Protein AF-A0A966LLR9-F1 (afdb_monomer_lite)

Radius of gyration: 30.82 Å; chains: 1; bounding box: 53×45×74 Å

Sequence (129 aa):
MKRLIVMNWKSHAEKPIEVYSNLKILCESHTGFNYNTLNNYLSKSTIPFENDVVRIERKVVHTEPVKKRQIVLVGKKVKAHGHDEEKQNKDFWLSRPPAERLDAVNRLRAQVVKNERMDKNFGLKRRLR

pLDDT: mean 77.21, std 12.95, range [42.22, 92.94]

Structure (mmCIF, N/CA/C/O backbone):
data_AF-A0A966LLR9-F1
#
_entry.id   AF-A0A966LLR9-F1
#
loop_
_atom_site.group_PDB
_atom_site.id
_atom_site.type_symbol
_atom_site.label_atom_id
_atom_site.label_alt_id
_atom_site.label_comp_id
_atom_site.label_asym_id
_atom_site.label_entity_id
_atom_site.label_seq_id
_atom_site.pdbx_PDB_ins_code
_atom_site.Cartn_x
_atom_site.Cartn_y
_atom_site.Cartn_z
_atom_site.occupancy
_atom_site.B_iso_or_equiv
_atom_site.auth_seq_id
_atom_site.auth_comp_id
_atom_site.auth_asym_id
_atom_site.auth_atom_id
_atom_site.pdbx_PDB_model_num
ATOM 1 N N . MET A 1 1 ? 4.485 10.214 14.759 1.00 66.44 1 MET A N 1
ATOM 2 C CA . MET A 1 1 ? 3.739 9.684 13.594 1.00 66.44 1 MET A CA 1
ATOM 3 C C . MET A 1 1 ? 2.285 9.475 14.007 1.00 66.44 1 MET A C 1
ATOM 5 O O . MET A 1 1 ? 2.041 8.641 14.873 1.00 66.44 1 MET A O 1
ATOM 9 N N . LYS A 1 2 ? 1.336 10.271 13.493 1.00 78.94 2 LYS A N 1
ATOM 10 C CA . LYS A 1 2 ? -0.088 10.121 13.848 1.00 78.94 2 LYS A CA 1
ATOM 11 C C . LYS A 1 2 ? -0.643 8.854 13.188 1.00 78.94 2 LYS A C 1
ATOM 13 O O . LYS A 1 2 ? -0.372 8.602 12.015 1.00 78.94 2 LYS A O 1
ATOM 18 N N . ARG A 1 3 ? -1.378 8.046 13.950 1.00 83.50 3 ARG A N 1
ATOM 19 C CA . ARG A 1 3 ? -2.020 6.811 13.482 1.00 83.50 3 ARG A CA 1
ATOM 20 C C . ARG A 1 3 ? -3.516 6.917 13.736 1.00 83.50 3 ARG A C 1
ATOM 22 O O . ARG A 1 3 ? -3.906 7.387 14.798 1.00 83.50 3 ARG A O 1
ATOM 29 N N . LEU A 1 4 ? -4.309 6.486 12.768 1.00 89.31 4 LEU A N 1
ATOM 30 C CA . LEU A 1 4 ? -5.753 6.334 12.878 1.00 89.31 4 LEU A CA 1
ATOM 31 C C . LEU A 1 4 ? -6.095 4.854 12.939 1.00 89.31 4 LEU A C 1
ATOM 33 O O . LEU A 1 4 ? -5.305 3.993 12.535 1.00 89.31 4 LEU A O 1
ATOM 37 N N . ILE A 1 5 ? -7.284 4.575 13.444 1.00 90.94 5 ILE A N 1
ATOM 38 C CA . ILE A 1 5 ? -7.841 3.233 13.479 1.00 90.94 5 ILE A CA 1
ATOM 39 C C . ILE A 1 5 ? -8.951 3.176 12.454 1.00 90.94 5 ILE A C 1
ATOM 41 O O . ILE A 1 5 ? -9.853 4.007 12.468 1.00 90.94 5 ILE A O 1
ATOM 45 N N . VAL A 1 6 ? -8.844 2.213 11.552 1.00 91.50 6 VAL A N 1
ATOM 46 C CA . VAL A 1 6 ? -9.834 1.970 10.511 1.00 91.50 6 VAL A CA 1
ATOM 47 C C . VAL A 1 6 ? -10.505 0.652 10.840 1.00 91.50 6 VAL A C 1
ATOM 49 O O . VAL A 1 6 ? -9.826 -0.364 11.001 1.00 91.50 6 VAL A O 1
ATOM 52 N N . MET A 1 7 ? -11.823 0.686 10.975 1.00 91.44 7 MET A N 1
ATOM 53 C CA . MET A 1 7 ? -12.655 -0.488 11.156 1.00 91.44 7 MET A CA 1
ATOM 54 C C . MET A 1 7 ? -13.487 -0.695 9.899 1.00 91.44 7 MET A C 1
ATOM 56 O O . MET A 1 7 ? -14.231 0.193 9.493 1.00 91.44 7 MET A O 1
ATOM 60 N N . ASN A 1 8 ? -13.358 -1.875 9.303 1.00 90.69 8 ASN A N 1
ATOM 61 C CA . ASN A 1 8 ? -14.139 -2.290 8.153 1.00 90.69 8 ASN A CA 1
ATOM 62 C C . ASN A 1 8 ? -15.167 -3.342 8.569 1.00 90.69 8 ASN A C 1
ATOM 64 O O . ASN A 1 8 ? -14.788 -4.418 9.034 1.00 90.69 8 ASN A O 1
ATOM 68 N N . TRP A 1 9 ? -16.444 -3.058 8.350 1.00 89.88 9 TRP A N 1
ATOM 69 C CA . TRP A 1 9 ? -17.540 -4.011 8.458 1.00 89.88 9 TRP A CA 1
ATOM 70 C C . TRP A 1 9 ? -17.586 -4.894 7.213 1.00 89.88 9 TRP A C 1
ATOM 72 O O . TRP A 1 9 ? -17.618 -4.400 6.089 1.00 89.88 9 TRP A O 1
ATOM 82 N N . LYS A 1 10 ? -17.623 -6.212 7.407 1.00 85.19 10 LYS A N 1
ATOM 83 C CA . LYS A 1 10 ? -17.782 -7.180 6.311 1.00 85.19 10 LYS A CA 1
ATOM 84 C C . LYS A 1 10 ? -19.240 -7.338 5.883 1.00 85.19 10 LYS A C 1
ATOM 86 O O . LYS A 1 10 ? -19.504 -7.664 4.732 1.00 85.19 10 LYS A O 1
ATOM 91 N N . SER A 1 11 ? -20.176 -7.102 6.803 1.00 79.69 11 SER A N 1
ATOM 92 C CA . SER A 1 11 ? -21.603 -7.385 6.603 1.00 79.69 11 SER A CA 1
AT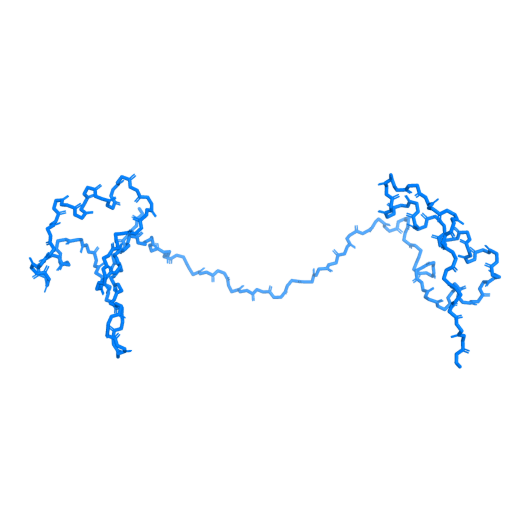OM 93 C C . SER A 1 11 ? -22.430 -6.166 6.175 1.00 79.69 11 SER A C 1
ATOM 95 O O . SER A 1 11 ? -23.522 -6.341 5.644 1.00 79.69 11 SER A O 1
ATOM 97 N N . HIS A 1 12 ? -21.942 -4.935 6.377 1.00 74.75 12 HIS A N 1
ATOM 98 C CA . HIS A 1 12 ? -22.686 -3.715 6.038 1.00 74.75 12 HIS A CA 1
ATOM 99 C C . HIS A 1 12 ? -22.258 -3.141 4.683 1.00 74.75 12 HIS A C 1
ATOM 101 O O . HIS A 1 12 ? -21.148 -2.636 4.538 1.00 74.75 12 HIS A O 1
ATOM 107 N N . ALA A 1 13 ? -23.169 -3.174 3.704 1.00 67.38 13 ALA A N 1
ATOM 108 C CA . ALA A 1 13 ? -22.916 -2.686 2.345 1.00 67.38 13 ALA A CA 1
ATOM 109 C C . ALA A 1 13 ? -22.936 -1.148 2.219 1.00 67.38 13 ALA A C 1
ATOM 111 O O . ALA A 1 13 ? -22.218 -0.598 1.390 1.00 67.38 13 ALA A O 1
ATOM 112 N N . GLU A 1 14 ? -23.728 -0.442 3.035 1.00 70.06 14 GLU A N 1
ATOM 113 C CA . GLU A 1 14 ? -23.914 1.015 2.892 1.00 70.06 14 GLU A CA 1
ATOM 114 C C . GLU A 1 14 ? -22.819 1.856 3.563 1.00 70.06 14 GLU A C 1
ATOM 116 O O . GLU A 1 14 ? -22.419 2.894 3.038 1.00 70.06 14 GLU A O 1
ATOM 121 N N . LYS A 1 15 ? -22.312 1.420 4.722 1.00 70.81 15 LYS A N 1
ATOM 122 C CA . LYS A 1 15 ? -21.222 2.089 5.452 1.00 70.81 15 LYS A CA 1
ATOM 123 C C . LYS A 1 15 ? -20.189 1.062 5.905 1.00 70.81 15 LYS A C 1
ATOM 125 O O . LYS A 1 15 ? -20.130 0.718 7.083 1.00 70.81 15 LYS A O 1
ATOM 130 N N . PRO A 1 16 ? -19.368 0.556 4.976 1.00 83.25 16 PRO A N 1
ATOM 131 C CA . PRO A 1 16 ? -18.434 -0.508 5.298 1.00 83.25 16 PRO A CA 1
ATOM 132 C C . PRO A 1 16 ? -17.252 -0.026 6.140 1.00 83.25 16 PRO A C 1
ATOM 134 O O . PRO A 1 16 ? -16.547 -0.871 6.668 1.00 83.25 16 PRO A O 1
ATOM 137 N N . ILE A 1 17 ? -16.990 1.283 6.255 1.00 89.62 17 ILE A N 1
ATOM 138 C CA . ILE A 1 17 ? -15.758 1.808 6.863 1.00 89.62 17 ILE A CA 1
ATOM 139 C C . ILE A 1 17 ? -16.066 2.878 7.908 1.00 89.62 17 ILE A C 1
ATOM 141 O O . ILE A 1 17 ? -16.687 3.895 7.603 1.00 89.62 17 ILE A O 1
ATOM 145 N N . GLU A 1 18 ? -15.531 2.687 9.108 1.00 90.69 18 GLU A N 1
ATOM 146 C CA . GLU A 1 18 ? -15.535 3.650 10.205 1.00 90.69 18 GLU A CA 1
ATOM 147 C C . GLU A 1 18 ? -14.098 4.007 10.599 1.00 90.69 18 GLU A C 1
ATOM 149 O O . GLU A 1 18 ? -13.207 3.154 10.649 1.00 90.69 18 GLU A O 1
ATOM 154 N N . VAL A 1 19 ? -13.852 5.293 10.862 1.00 91.50 19 VAL A N 1
ATOM 155 C CA . VAL A 1 19 ? -12.514 5.811 11.168 1.00 91.50 19 VAL A CA 1
ATOM 156 C C . VAL A 1 19 ? -12.516 6.475 12.534 1.00 91.50 19 VAL A C 1
ATOM 158 O O . VAL A 1 19 ? -13.298 7.384 12.800 1.00 91.50 19 VAL A O 1
ATOM 161 N N . TYR A 1 20 ? -11.574 6.059 13.374 1.00 92.31 20 TYR A N 1
ATOM 162 C CA . TYR A 1 20 ? -11.422 6.522 14.745 1.00 92.31 20 TYR A CA 1
ATOM 163 C C . TYR A 1 20 ? -10.044 7.132 14.974 1.00 92.31 20 TYR A C 1
ATOM 165 O O . TYR A 1 20 ? -9.025 6.662 14.457 1.00 92.31 20 TYR A O 1
ATOM 173 N N . SER A 1 21 ? -9.997 8.176 15.802 1.00 88.62 21 SER A N 1
ATOM 174 C CA . SER A 1 21 ? -8.743 8.834 16.176 1.00 88.62 21 SER A CA 1
ATOM 175 C C . SER A 1 21 ? -7.898 7.992 17.135 1.00 88.62 21 SER A C 1
ATOM 177 O O . SER A 1 21 ? -6.671 8.074 17.101 1.00 88.62 21 SER A O 1
ATOM 179 N N . ASN A 1 22 ? -8.527 7.163 17.975 1.00 88.12 22 ASN A N 1
ATOM 180 C CA . ASN A 1 22 ? -7.846 6.251 18.888 1.00 88.12 22 ASN A CA 1
ATOM 181 C C . ASN A 1 22 ? -8.699 5.005 19.209 1.00 88.12 22 ASN A C 1
ATOM 183 O O . ASN A 1 22 ? -9.878 4.933 18.872 1.00 88.12 22 ASN A O 1
ATOM 187 N N . LEU A 1 23 ? -8.080 4.018 19.870 1.00 89.75 23 LEU A N 1
ATOM 188 C CA . LEU A 1 23 ? -8.714 2.727 20.171 1.00 89.75 23 LEU A CA 1
ATOM 189 C C . LEU A 1 23 ? -9.730 2.815 21.312 1.00 89.75 23 LEU A C 1
ATOM 191 O O . LEU A 1 23 ? -10.655 2.014 21.345 1.00 89.75 23 LEU A O 1
ATOM 195 N N . LYS A 1 24 ? -9.569 3.777 22.227 1.00 90.62 24 LYS A N 1
ATOM 196 C CA . LYS A 1 24 ? -10.503 3.964 23.343 1.00 90.62 24 LYS A CA 1
ATOM 197 C C . LYS A 1 24 ? -11.877 4.360 22.820 1.00 90.62 24 LYS A C 1
ATOM 199 O O . LYS A 1 24 ? -12.840 3.680 23.130 1.00 90.62 24 LYS A O 1
ATOM 204 N N . ILE A 1 25 ? -11.924 5.344 21.922 1.00 90.38 25 ILE A N 1
ATOM 205 C CA . ILE A 1 25 ? -13.169 5.813 21.301 1.00 90.38 25 ILE A CA 1
ATOM 206 C C . ILE A 1 25 ? -13.846 4.681 20.522 1.00 90.38 25 ILE A C 1
ATOM 208 O O . ILE A 1 25 ? -15.058 4.527 20.610 1.00 90.38 25 ILE A O 1
ATOM 212 N N . LEU A 1 26 ? -13.077 3.848 19.808 1.00 92.00 26 LEU A N 1
ATOM 213 C CA . LEU A 1 26 ? -13.636 2.671 19.136 1.00 92.00 26 LEU A CA 1
ATOM 214 C C . LEU A 1 26 ? -14.321 1.734 20.141 1.00 92.00 26 LEU A C 1
ATOM 216 O O . LEU A 1 26 ? -15.466 1.348 19.923 1.00 92.00 26 LEU A O 1
ATOM 220 N N . CYS A 1 27 ? -13.647 1.395 21.244 1.00 91.38 27 CYS A N 1
ATOM 221 C CA . CYS A 1 27 ? -14.191 0.485 22.260 1.00 91.38 27 CYS A CA 1
ATOM 222 C C . CYS A 1 27 ? -15.357 1.107 23.051 1.00 91.38 27 CYS A C 1
ATOM 224 O O . CYS A 1 27 ? -16.223 0.383 23.526 1.00 91.38 27 CYS A O 1
ATOM 226 N N . GLU A 1 28 ? -15.398 2.436 23.181 1.00 91.44 28 GLU A N 1
ATOM 227 C CA . GLU A 1 28 ? -16.531 3.172 23.757 1.00 91.44 28 GLU A CA 1
ATOM 228 C C . GLU A 1 28 ? -17.748 3.143 22.823 1.00 91.44 28 GLU A C 1
ATOM 230 O O . GLU A 1 28 ? -18.866 2.939 23.285 1.00 91.44 28 GLU A O 1
ATOM 235 N N . SER A 1 29 ? -17.538 3.296 21.509 1.00 90.56 29 SER A N 1
ATOM 236 C CA . SER A 1 29 ? -18.619 3.203 20.518 1.00 90.56 29 SER A CA 1
ATOM 237 C C . SER A 1 29 ? -19.123 1.774 20.303 1.00 90.56 29 SER A C 1
ATOM 239 O O . SER A 1 29 ? -20.299 1.577 20.017 1.00 90.56 29 SER A O 1
ATOM 241 N N . HIS A 1 30 ? -18.243 0.782 20.472 1.00 88.62 30 HIS A N 1
ATOM 242 C CA . HIS A 1 30 ? -18.519 -0.629 20.221 1.00 88.62 30 HIS A CA 1
ATOM 243 C C . HIS A 1 30 ? -18.077 -1.469 21.419 1.00 88.62 30 HIS A C 1
ATOM 245 O O . HIS A 1 30 ? -16.959 -1.989 21.464 1.00 88.62 30 HIS A O 1
ATOM 251 N N . THR A 1 31 ? -18.985 -1.634 22.383 1.00 85.81 31 THR A N 1
ATOM 252 C CA . THR A 1 31 ? -18.735 -2.329 23.662 1.00 85.81 31 THR A CA 1
ATOM 253 C C . THR A 1 31 ? -18.385 -3.813 23.513 1.00 85.81 31 THR A C 1
ATOM 255 O O . THR A 1 31 ? -17.868 -4.421 24.449 1.00 85.81 31 THR A O 1
ATOM 258 N N . GLY A 1 32 ? -18.614 -4.403 22.335 1.00 86.94 32 GLY A N 1
ATOM 259 C CA . GLY A 1 32 ? -18.214 -5.776 22.015 1.00 86.94 32 GLY A CA 1
ATOM 260 C C . GLY A 1 32 ? -16.700 -5.981 21.885 1.00 86.94 32 GLY A C 1
ATOM 261 O O . GLY A 1 32 ? -16.239 -7.122 21.883 1.00 86.94 32 GLY A O 1
ATOM 262 N N . PHE A 1 33 ? -15.909 -4.907 21.797 1.00 87.00 33 PHE A N 1
ATOM 263 C CA . PHE A 1 33 ? -14.458 -4.998 21.671 1.00 87.00 33 PHE A CA 1
ATOM 264 C C . PHE A 1 33 ? -13.736 -4.613 22.962 1.00 87.00 33 PHE A C 1
ATOM 266 O O . PHE A 1 33 ? -13.923 -3.534 23.519 1.00 87.00 33 PHE A O 1
ATOM 273 N N . ASN A 1 34 ? -12.828 -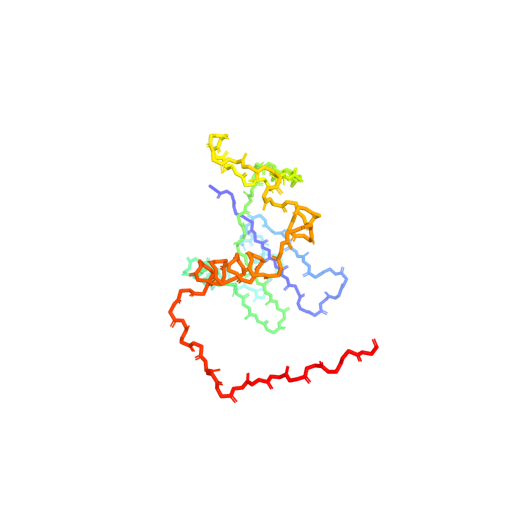5.483 23.409 1.00 89.75 34 ASN A N 1
ATOM 274 C CA . ASN A 1 34 ? -11.981 -5.209 24.564 1.00 89.75 34 ASN A CA 1
ATOM 275 C C . ASN A 1 34 ? -10.714 -4.446 24.145 1.00 89.75 34 ASN A C 1
ATOM 277 O O . ASN A 1 34 ? -9.907 -4.939 23.347 1.00 89.75 34 ASN A O 1
ATOM 281 N N . TYR A 1 35 ? -10.507 -3.274 24.750 1.00 90.88 35 TYR A N 1
ATOM 282 C CA . TYR A 1 35 ? -9.336 -2.429 24.515 1.00 90.88 35 TYR A CA 1
ATOM 283 C C . TYR A 1 35 ? -8.013 -3.174 24.717 1.00 90.88 35 TYR A C 1
ATOM 285 O O . TYR A 1 35 ? -7.118 -3.060 23.882 1.00 90.88 35 TYR A O 1
ATOM 293 N N . ASN A 1 36 ? -7.873 -3.947 25.797 1.00 90.06 36 ASN A N 1
ATOM 294 C CA . ASN A 1 36 ? -6.622 -4.637 26.117 1.00 90.06 36 ASN A CA 1
ATOM 295 C C . ASN A 1 36 ? -6.288 -5.686 25.054 1.00 90.06 36 ASN A C 1
ATOM 297 O O . ASN A 1 36 ? -5.147 -5.765 24.598 1.00 90.06 36 ASN A O 1
ATOM 301 N N . THR A 1 37 ? -7.292 -6.438 24.604 1.00 87.50 37 THR A N 1
ATOM 302 C CA . THR A 1 37 ? -7.141 -7.454 23.558 1.00 87.50 37 THR A CA 1
ATOM 303 C C . THR A 1 37 ? -6.723 -6.822 22.236 1.00 87.50 37 THR A C 1
ATOM 305 O O . THR A 1 37 ? -5.696 -7.198 21.668 1.00 87.50 37 THR A O 1
ATOM 308 N N . LEU A 1 38 ? -7.459 -5.806 21.775 1.00 88.44 38 LEU A N 1
ATOM 309 C CA . LEU A 1 38 ? -7.151 -5.122 20.520 1.00 88.44 38 LEU A CA 1
ATOM 310 C C . LEU A 1 38 ? -5.812 -4.386 20.580 1.00 88.44 38 LEU A C 1
ATOM 312 O O . LEU A 1 38 ? -5.050 -4.411 19.615 1.00 88.44 38 LEU A O 1
ATOM 316 N N . ASN A 1 39 ? -5.482 -3.751 21.706 1.00 89.62 39 ASN A N 1
ATOM 317 C CA . ASN A 1 39 ? -4.216 -3.047 21.852 1.00 89.62 39 ASN A CA 1
ATOM 318 C C . ASN A 1 39 ? -3.034 -4.021 21.832 1.00 89.62 39 ASN A C 1
ATOM 320 O O . ASN A 1 39 ? -2.034 -3.735 21.180 1.00 89.62 39 ASN A O 1
ATOM 324 N N . ASN A 1 40 ? -3.152 -5.181 22.481 1.00 87.62 40 ASN A N 1
ATOM 325 C CA . ASN A 1 40 ? -2.125 -6.222 22.444 1.00 87.62 40 ASN A CA 1
ATOM 326 C C . ASN A 1 40 ? -1.954 -6.811 21.039 1.00 87.62 40 ASN A C 1
ATOM 328 O O . ASN A 1 40 ? -0.825 -7.023 20.601 1.00 87.62 40 ASN A O 1
ATOM 332 N N . TYR A 1 41 ? -3.048 -7.030 20.311 1.00 86.19 41 TYR A N 1
ATOM 333 C CA . TYR A 1 41 ? -3.004 -7.582 18.958 1.00 86.19 41 TYR A CA 1
ATOM 334 C C . TYR A 1 41 ? -2.388 -6.597 17.947 1.00 86.19 41 TYR A C 1
ATOM 336 O O . TYR A 1 41 ? -1.421 -6.917 17.250 1.00 86.19 41 TYR A O 1
ATOM 344 N N . LEU A 1 42 ? -2.895 -5.359 17.937 1.00 85.88 42 LEU A N 1
ATOM 345 C CA . LEU A 1 42 ? -2.507 -4.295 17.002 1.00 85.88 42 LEU A CA 1
ATOM 346 C C . LEU A 1 42 ? -1.165 -3.624 17.346 1.00 85.88 42 LEU A C 1
ATOM 348 O O . LEU A 1 42 ? -0.694 -2.773 16.589 1.00 85.88 42 LEU A O 1
ATOM 352 N N . SER A 1 43 ? -0.575 -3.922 18.509 1.00 79.81 43 SER A N 1
ATOM 353 C CA . SER A 1 43 ? 0.773 -3.457 18.874 1.00 79.81 43 SER A CA 1
ATOM 354 C C . SER A 1 43 ? 1.865 -4.442 18.471 1.00 79.81 43 SER A C 1
ATOM 356 O O . SER A 1 43 ? 2.950 -4.007 18.097 1.00 79.81 43 SER A O 1
ATOM 358 N N . LYS A 1 44 ? 1.582 -5.748 18.540 1.00 70.00 44 LYS A N 1
ATOM 359 C CA 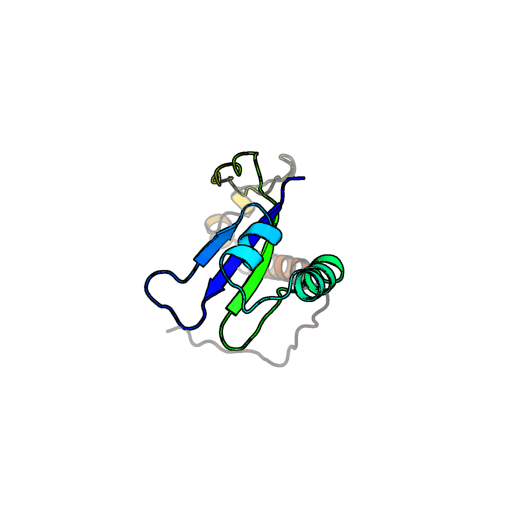. LYS A 1 44 ? 2.564 -6.812 18.287 1.00 70.00 44 LYS A CA 1
ATOM 360 C C . LYS A 1 44 ? 2.695 -7.184 16.819 1.00 70.00 44 LYS A C 1
ATOM 362 O O . LYS A 1 44 ? 3.752 -7.646 16.404 1.00 70.00 44 LYS A O 1
ATOM 367 N N . SER A 1 45 ? 1.633 -7.008 16.043 1.00 58.41 45 SER A N 1
ATOM 368 C CA . SER A 1 45 ? 1.593 -7.444 14.656 1.00 58.41 45 SER A CA 1
ATOM 369 C C . SER A 1 45 ? 1.207 -6.288 13.740 1.00 58.41 45 SER A C 1
ATOM 371 O O . SER A 1 45 ? 0.305 -5.507 14.032 1.00 58.41 45 SER A O 1
ATOM 373 N N . THR A 1 46 ? 1.873 -6.192 12.591 1.00 68.06 46 THR A N 1
ATOM 374 C CA . THR A 1 46 ? 1.418 -5.406 11.428 1.00 68.06 46 THR A CA 1
ATOM 375 C C . THR A 1 46 ? 0.171 -6.013 10.774 1.00 68.06 46 THR A C 1
ATOM 377 O O . THR A 1 46 ? -0.227 -5.596 9.687 1.00 68.06 46 THR A O 1
ATOM 380 N N . ILE A 1 47 ? -0.435 -7.009 11.420 1.00 80.50 47 ILE A N 1
ATOM 381 C CA . ILE A 1 47 ? -1.537 -7.804 10.914 1.00 80.50 47 ILE A CA 1
ATOM 382 C C . ILE A 1 47 ? -2.836 -7.160 11.418 1.00 80.50 47 ILE A C 1
ATOM 384 O O . ILE A 1 47 ? -2.940 -6.823 12.602 1.00 80.50 47 ILE A O 1
ATOM 388 N N . PRO A 1 48 ? -3.826 -6.946 10.537 1.00 84.44 48 PRO A N 1
ATOM 389 C CA . PRO A 1 48 ? -5.132 -6.464 10.958 1.00 84.44 48 PRO A CA 1
ATOM 390 C C . PRO A 1 48 ? -5.790 -7.481 11.896 1.00 84.44 48 PRO A C 1
ATOM 392 O O . PRO A 1 48 ? -5.664 -8.692 11.716 1.00 84.44 48 PRO A O 1
ATOM 395 N N . PHE A 1 49 ? -6.498 -6.988 12.907 1.00 87.44 49 PHE A N 1
ATOM 396 C CA . PHE A 1 49 ? -7.393 -7.833 13.687 1.00 87.44 49 PHE A CA 1
ATOM 397 C C . PHE A 1 49 ? -8.602 -8.160 12.817 1.00 87.44 49 PHE A C 1
ATOM 399 O O . PHE A 1 49 ? -9.247 -7.246 12.307 1.00 87.44 49 PHE A O 1
ATOM 406 N N . GLU A 1 50 ? -8.897 -9.438 12.615 1.00 87.25 50 GLU A N 1
ATOM 407 C CA . GLU A 1 50 ? -9.930 -9.868 11.681 1.00 87.25 50 GLU A CA 1
ATOM 408 C C . GLU A 1 50 ? -10.815 -10.937 12.318 1.00 87.25 50 GLU A C 1
ATOM 410 O O . GLU A 1 50 ? -10.331 -11.981 12.740 1.00 87.25 50 GLU A O 1
ATOM 415 N N . ASN A 1 51 ? -12.114 -10.651 12.360 1.00 87.38 51 ASN A N 1
ATOM 416 C CA . ASN A 1 51 ? -13.180 -11.570 12.741 1.00 87.38 51 ASN A CA 1
ATOM 417 C C . ASN A 1 51 ? -14.127 -11.766 11.543 1.00 87.38 51 ASN A C 1
ATOM 419 O O . ASN A 1 51 ? -13.990 -11.106 10.505 1.00 87.38 51 ASN A O 1
ATOM 423 N N . ASP A 1 52 ? -15.133 -12.627 11.695 1.00 84.44 52 ASP A N 1
ATOM 424 C CA . ASP A 1 52 ? -16.152 -12.863 10.660 1.00 84.44 52 ASP A CA 1
ATOM 425 C C . ASP A 1 52 ? -16.955 -11.599 10.317 1.00 84.44 52 ASP A C 1
ATOM 427 O O . ASP A 1 52 ? -17.408 -11.428 9.189 1.00 84.44 52 ASP A O 1
ATOM 431 N N . VAL A 1 53 ? -17.067 -10.672 11.274 1.00 85.19 53 VAL A N 1
ATOM 432 C CA . VAL A 1 53 ? -17.896 -9.463 11.157 1.00 85.19 53 VAL A CA 1
ATOM 433 C C . VAL A 1 53 ? -17.082 -8.220 10.790 1.00 85.19 53 VAL A C 1
ATOM 435 O O . VAL A 1 53 ? -17.550 -7.378 10.022 1.00 85.19 53 VAL A O 1
ATOM 438 N N . VAL A 1 54 ? -15.860 -8.085 11.320 1.00 89.75 54 VAL A N 1
ATOM 439 C CA . VAL A 1 54 ? -15.062 -6.857 11.184 1.00 89.75 54 VAL A CA 1
ATOM 440 C C . VAL A 1 54 ? -13.588 -7.122 10.921 1.00 89.75 54 VAL A C 1
ATOM 442 O O . VAL A 1 54 ? -13.029 -8.135 11.336 1.00 89.75 54 VAL A O 1
ATOM 445 N N . ARG A 1 55 ? -12.939 -6.144 10.293 1.00 91.00 55 ARG A N 1
ATOM 446 C CA . ARG A 1 55 ? -11.488 -6.052 10.159 1.00 91.00 55 ARG A CA 1
ATOM 447 C C . ARG A 1 55 ? -11.005 -4.699 10.683 1.00 91.00 55 ARG A C 1
ATOM 449 O O . ARG A 1 55 ? -11.397 -3.666 10.155 1.00 91.00 55 ARG A O 1
ATOM 456 N N . ILE A 1 56 ? -10.146 -4.700 11.697 1.00 91.56 56 ILE A N 1
ATOM 457 C CA . ILE A 1 56 ? -9.630 -3.502 12.369 1.00 91.56 56 ILE A CA 1
ATOM 458 C C . ILE A 1 56 ? -8.128 -3.375 12.107 1.00 91.56 56 ILE A C 1
ATOM 460 O O . ILE A 1 56 ? -7.360 -4.307 12.343 1.00 91.56 56 ILE A O 1
ATOM 464 N N . GLU A 1 57 ? -7.684 -2.201 11.662 1.00 90.75 57 GLU A N 1
ATOM 465 C CA . GLU A 1 57 ? -6.276 -1.927 11.366 1.00 90.75 57 GLU A CA 1
ATOM 466 C C . GLU A 1 57 ? -5.818 -0.549 11.860 1.00 90.75 57 GLU A C 1
ATOM 468 O O . GLU A 1 57 ? -6.587 0.412 11.922 1.00 90.75 57 GLU A O 1
ATOM 473 N N . ARG A 1 58 ? -4.526 -0.437 12.205 1.00 89.44 58 ARG A N 1
ATOM 474 C CA . ARG A 1 58 ? -3.877 0.845 12.514 1.00 89.44 58 ARG A CA 1
ATOM 475 C C . ARG A 1 58 ? -3.170 1.364 11.271 1.00 89.44 58 ARG A C 1
ATOM 477 O O . ARG A 1 58 ? -2.143 0.820 10.873 1.00 89.44 58 ARG A O 1
ATOM 484 N N . LYS A 1 59 ? -3.682 2.447 10.690 1.00 87.88 59 LYS A N 1
ATOM 485 C CA . LYS A 1 59 ? -3.069 3.107 9.533 1.00 87.88 59 LYS A CA 1
ATOM 486 C C . LYS A 1 59 ? -2.376 4.396 9.929 1.00 87.88 59 LYS A C 1
ATOM 488 O O . LYS A 1 59 ? -2.840 5.157 10.773 1.00 87.88 59 LYS A O 1
ATOM 493 N N . VAL A 1 60 ? -1.227 4.636 9.316 1.00 86.75 60 VAL A N 1
ATOM 494 C CA . VAL A 1 60 ? -0.487 5.885 9.477 1.00 86.75 60 VAL A CA 1
ATOM 495 C C . VAL A 1 60 ? -1.170 6.978 8.665 1.00 86.75 60 VAL A C 1
ATOM 497 O O . VAL A 1 60 ? -1.540 6.762 7.514 1.00 86.75 60 VAL A O 1
ATOM 500 N N . VAL A 1 61 ? -1.295 8.164 9.256 1.00 83.44 61 VAL A N 1
ATOM 501 C CA . VAL A 1 61 ? -1.730 9.355 8.527 1.00 83.44 61 VAL A CA 1
ATOM 502 C C . VAL A 1 61 ? -0.525 9.985 7.857 1.00 83.44 61 VAL A C 1
ATOM 504 O O . VAL A 1 61 ? 0.389 10.465 8.531 1.00 83.44 61 VAL A O 1
ATOM 507 N N . HIS A 1 62 ? -0.544 10.006 6.531 1.00 78.94 62 HIS A N 1
ATOM 508 C CA . HIS A 1 62 ? 0.371 10.820 5.749 1.00 78.94 62 HIS A CA 1
ATOM 509 C C . HIS A 1 62 ? -0.189 12.242 5.706 1.00 78.94 62 HIS A C 1
ATOM 511 O O . HIS A 1 62 ? -1.213 12.495 5.082 1.00 78.94 62 HIS A O 1
ATOM 517 N N . THR A 1 63 ? 0.444 13.156 6.441 1.00 76.75 63 THR A N 1
ATOM 518 C CA . THR A 1 63 ? 0.085 14.584 6.444 1.00 76.75 63 THR A CA 1
ATOM 519 C C . THR A 1 63 ? 0.630 15.319 5.226 1.00 76.75 63 THR A C 1
ATOM 521 O O . THR A 1 63 ? 0.139 16.387 4.881 1.00 76.75 63 THR A O 1
ATOM 524 N N . GLU A 1 64 ? 1.646 14.754 4.577 1.00 80.69 64 GLU A N 1
ATOM 525 C CA . GLU A 1 64 ? 2.174 15.283 3.329 1.00 80.69 64 GLU A CA 1
ATOM 526 C C . GLU A 1 64 ? 1.263 14.876 2.163 1.00 80.69 64 GLU A C 1
ATOM 528 O O . GLU A 1 64 ? 0.870 13.706 2.070 1.00 80.69 64 GLU A O 1
ATOM 533 N N . PRO A 1 65 ? 0.927 15.805 1.253 1.00 75.62 65 PRO A N 1
ATOM 534 C CA . PRO A 1 65 ? 0.176 15.462 0.058 1.00 75.62 65 PRO A CA 1
ATOM 535 C C . PRO A 1 65 ? 0.993 14.478 -0.785 1.00 75.62 65 PRO A C 1
ATOM 537 O O . PRO A 1 65 ? 2.147 14.743 -1.130 1.00 75.62 65 PRO A O 1
ATOM 540 N N . VAL A 1 66 ? 0.391 13.338 -1.139 1.00 72.44 66 VAL A N 1
ATOM 541 C CA . VAL A 1 66 ? 1.004 12.383 -2.072 1.00 72.44 66 VAL A CA 1
ATOM 542 C C . VAL A 1 66 ? 1.325 13.141 -3.358 1.00 72.44 66 VAL A C 1
ATOM 544 O O . VAL A 1 66 ? 0.422 13.707 -3.980 1.00 72.44 66 VAL A O 1
ATOM 547 N N . LYS A 1 67 ? 2.609 13.185 -3.746 1.00 75.94 67 LYS A N 1
ATOM 548 C CA . LYS A 1 67 ? 3.040 13.842 -4.989 1.00 75.94 67 LYS A CA 1
ATOM 549 C C . LYS A 1 67 ? 2.162 13.323 -6.130 1.00 75.94 67 LYS A C 1
ATOM 551 O O . LYS A 1 67 ? 2.078 12.111 -6.337 1.00 75.94 67 LYS A O 1
ATOM 556 N N . LYS A 1 68 ? 1.473 14.231 -6.833 1.00 76.06 68 LYS A N 1
ATOM 557 C CA . LYS A 1 68 ? 0.614 13.873 -7.972 1.00 76.06 68 LYS A CA 1
ATOM 558 C C . LYS A 1 68 ? 1.423 13.000 -8.932 1.00 76.06 68 LYS A C 1
ATOM 560 O O . LYS A 1 68 ? 2.568 13.328 -9.236 1.00 76.06 68 LYS A O 1
ATOM 565 N N . ARG A 1 69 ? 0.840 11.886 -9.389 1.00 68.56 69 ARG A N 1
ATOM 566 C CA . ARG A 1 69 ? 1.465 11.017 -10.395 1.00 68.56 69 ARG A CA 1
ATOM 567 C C . ARG A 1 69 ? 1.716 11.855 -11.648 1.00 68.56 69 ARG A C 1
ATOM 569 O O . ARG A 1 69 ? 0.772 12.212 -12.345 1.00 68.56 69 ARG A O 1
ATOM 576 N N . GLN A 1 70 ? 2.971 12.209 -11.892 1.00 78.06 70 GLN A N 1
ATOM 577 C CA . GLN A 1 70 ? 3.380 12.923 -13.092 1.00 78.06 70 GLN A CA 1
ATOM 578 C C . GLN A 1 70 ? 3.750 11.888 -14.152 1.00 78.06 70 GLN A C 1
ATOM 580 O O . GLN A 1 70 ? 4.459 10.926 -13.853 1.00 78.06 70 GLN A O 1
ATOM 585 N N . ILE A 1 71 ? 3.256 12.061 -15.378 1.00 75.44 71 ILE A N 1
ATOM 586 C CA . ILE A 1 71 ? 3.729 11.275 -16.519 1.00 75.44 71 ILE A CA 1
ATOM 587 C C . ILE A 1 71 ? 5.202 11.641 -16.711 1.00 75.44 71 ILE A C 1
ATOM 589 O O . ILE A 1 71 ? 5.524 12.789 -17.013 1.00 75.44 71 ILE A O 1
ATOM 593 N N . VAL A 1 72 ? 6.095 10.680 -16.481 1.00 65.88 72 VAL A N 1
ATOM 594 C CA . VAL A 1 72 ? 7.533 10.847 -16.703 1.00 65.88 72 VAL A CA 1
ATOM 595 C C . VAL A 1 72 ? 7.882 10.184 -18.026 1.00 65.88 72 VAL A C 1
ATOM 597 O O . VAL A 1 72 ? 7.544 9.022 -18.252 1.00 65.88 72 VAL A O 1
ATOM 600 N N . LEU A 1 73 ? 8.567 10.919 -18.899 1.00 61.94 73 LEU A N 1
ATOM 601 C CA . LEU A 1 73 ? 9.126 10.365 -20.127 1.00 61.94 73 LEU A CA 1
ATOM 602 C C . LEU A 1 73 ? 10.164 9.294 -19.769 1.00 61.94 73 LEU A C 1
ATOM 604 O O . LEU A 1 73 ? 11.202 9.590 -19.174 1.00 61.94 73 LEU A O 1
ATOM 608 N N . VAL A 1 74 ? 9.892 8.044 -20.141 1.00 63.34 74 VAL A N 1
ATOM 609 C CA . VAL A 1 74 ? 10.843 6.937 -19.996 1.00 63.34 74 VAL A CA 1
ATOM 610 C C . VAL A 1 74 ? 11.736 6.912 -21.234 1.00 63.34 74 VAL A C 1
ATOM 612 O O . VAL A 1 74 ? 11.445 6.240 -22.218 1.00 63.34 74 VAL A O 1
ATOM 615 N N . GLY A 1 75 ? 12.817 7.690 -21.200 1.00 66.06 75 GLY A N 1
ATOM 616 C CA . GLY A 1 75 ? 13.866 7.671 -22.221 1.00 66.06 75 GLY A CA 1
ATOM 617 C C . GLY A 1 75 ? 15.071 6.838 -21.782 1.00 66.06 75 GLY A C 1
ATOM 618 O O . GLY A 1 75 ? 15.498 6.914 -20.628 1.00 66.06 75 GLY A O 1
ATOM 619 N N . LYS A 1 76 ? 15.667 6.070 -22.701 1.00 65.56 76 LYS A N 1
ATOM 620 C CA . LYS A 1 76 ? 16.991 5.471 -22.477 1.00 65.56 76 LYS A CA 1
ATOM 621 C C . LYS A 1 76 ? 18.054 6.541 -22.718 1.00 65.56 76 LYS A C 1
ATOM 623 O O . LYS A 1 76 ? 18.169 7.054 -23.825 1.00 65.56 76 LYS A O 1
ATOM 628 N N . LYS A 1 77 ? 18.850 6.870 -21.697 1.00 63.22 77 LYS A N 1
ATOM 629 C CA . LYS A 1 77 ? 20.029 7.730 -21.874 1.00 63.22 77 LYS A CA 1
ATOM 630 C C . LYS A 1 77 ? 21.118 6.922 -22.581 1.00 63.22 77 LYS A C 1
ATOM 632 O O . LYS A 1 77 ? 21.638 5.971 -22.003 1.00 63.22 77 LYS A O 1
ATOM 637 N N . VAL A 1 78 ? 21.453 7.292 -23.815 1.00 65.12 78 VAL A N 1
ATOM 638 C CA . VAL A 1 78 ? 22.555 6.692 -24.582 1.00 65.12 78 VAL A CA 1
ATOM 639 C C . VAL A 1 78 ? 23.625 7.755 -24.826 1.00 65.12 78 VAL A C 1
ATOM 641 O O . VAL A 1 78 ? 23.319 8.939 -24.950 1.00 65.12 78 VAL A O 1
ATOM 644 N N . LYS A 1 79 ? 24.901 7.353 -24.832 1.00 69.69 79 LYS A N 1
ATOM 645 C CA . LYS A 1 79 ? 26.021 8.262 -25.108 1.00 69.69 79 LYS A CA 1
ATOM 646 C C . LYS A 1 79 ? 25.959 8.719 -26.569 1.00 69.69 79 LYS A C 1
ATOM 648 O O . LYS A 1 79 ? 25.937 7.874 -27.460 1.00 69.69 79 LYS A O 1
ATOM 653 N N . ALA A 1 80 ? 26.012 10.031 -26.800 1.00 62.56 80 ALA A N 1
ATOM 654 C CA . ALA A 1 80 ? 25.915 10.636 -28.133 1.00 62.56 80 ALA A CA 1
ATOM 655 C C . ALA A 1 80 ? 26.940 10.070 -29.135 1.00 62.56 80 ALA A C 1
ATOM 657 O O . ALA A 1 80 ? 26.610 9.809 -30.283 1.00 62.56 80 ALA A O 1
ATOM 658 N N . HIS A 1 81 ? 28.163 9.783 -28.681 1.00 58.62 81 HIS A N 1
ATOM 659 C CA . HIS A 1 81 ? 29.244 9.285 -29.539 1.00 58.62 81 HIS A CA 1
ATOM 660 C C . HIS A 1 81 ? 29.110 7.824 -30.006 1.00 58.62 81 HIS A C 1
ATOM 662 O O . HIS A 1 81 ? 29.948 7.354 -30.765 1.00 58.62 81 HIS A O 1
ATOM 668 N N . GLY A 1 82 ? 28.082 7.095 -29.562 1.00 60.72 82 GLY A N 1
ATOM 669 C CA . GLY A 1 82 ? 27.792 5.731 -30.024 1.00 60.72 82 GLY A CA 1
ATOM 670 C C . GLY A 1 82 ? 26.369 5.555 -30.552 1.00 60.72 82 GLY A C 1
ATOM 671 O O . GLY A 1 82 ? 25.945 4.422 -30.773 1.00 60.72 82 GLY A O 1
ATOM 672 N N . HIS A 1 83 ? 25.619 6.651 -30.698 1.00 59.78 83 HIS A N 1
ATOM 673 C CA . HIS A 1 83 ? 24.227 6.617 -31.121 1.00 59.78 83 HIS A CA 1
ATOM 674 C C . HIS A 1 83 ? 24.132 6.909 -32.619 1.00 59.78 83 HIS A C 1
ATOM 676 O O . HIS A 1 83 ? 24.125 8.059 -33.040 1.00 59.78 83 HIS A O 1
ATOM 682 N N . ASP A 1 84 ? 24.095 5.845 -33.416 1.00 67.31 84 ASP A N 1
ATOM 683 C CA . ASP A 1 84 ? 23.831 5.917 -34.850 1.00 67.31 84 ASP A CA 1
ATOM 684 C C . ASP A 1 84 ? 22.341 5.619 -35.079 1.00 67.31 84 ASP A C 1
ATOM 686 O O . ASP A 1 84 ? 21.901 4.467 -34.999 1.00 67.31 84 ASP A O 1
ATOM 690 N N . GLU A 1 85 ? 21.553 6.681 -35.255 1.00 64.19 85 GLU A N 1
ATOM 691 C CA . GLU A 1 85 ? 20.095 6.615 -35.424 1.00 64.19 85 GLU A CA 1
ATOM 692 C C . GLU A 1 85 ? 19.698 5.865 -36.695 1.00 64.19 85 GLU A C 1
ATOM 694 O O . GLU A 1 85 ? 18.709 5.127 -36.699 1.00 64.19 85 GLU A O 1
ATOM 699 N N . GLU A 1 86 ? 20.511 5.962 -37.749 1.00 66.06 86 GLU A N 1
ATOM 700 C CA . GLU A 1 86 ? 20.260 5.268 -39.008 1.00 66.06 86 GLU A CA 1
ATOM 701 C C . GLU A 1 86 ? 20.340 3.753 -38.824 1.00 66.06 86 GLU A C 1
ATOM 703 O O . GLU A 1 86 ? 19.472 3.025 -39.304 1.00 66.06 86 GLU A O 1
ATOM 708 N N . LYS A 1 87 ? 21.298 3.262 -38.027 1.00 63.47 87 LYS A N 1
ATOM 709 C CA . LYS A 1 87 ? 21.411 1.831 -37.693 1.00 63.47 87 LYS A CA 1
ATOM 710 C C . LYS A 1 87 ? 20.274 1.298 -36.821 1.00 63.47 87 LYS A C 1
ATOM 712 O O . LYS A 1 87 ? 20.179 0.085 -36.652 1.00 63.47 87 LYS A O 1
ATOM 717 N N . GLN A 1 88 ? 19.426 2.140 -36.241 1.00 63.09 88 GLN A N 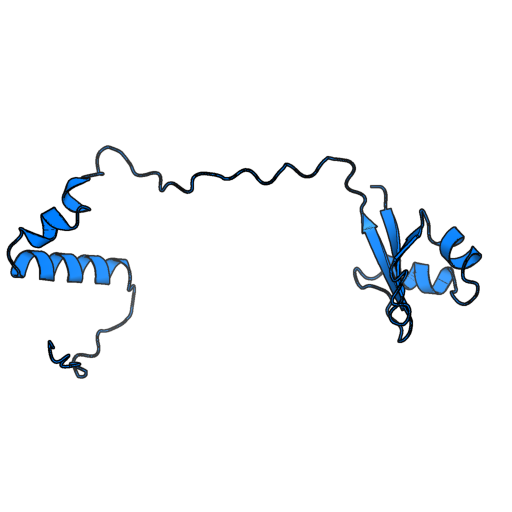1
ATOM 718 C CA . GLN A 1 88 ? 18.220 1.693 -35.531 1.00 63.09 88 GLN A CA 1
ATOM 719 C C . GLN A 1 88 ? 16.968 1.779 -36.406 1.00 63.09 88 GLN A C 1
ATOM 721 O O . GLN A 1 88 ? 15.930 1.215 -36.051 1.00 63.09 88 GLN A O 1
ATOM 726 N N . ASN A 1 89 ? 17.061 2.444 -37.560 1.00 76.88 89 ASN A N 1
ATOM 727 C CA . ASN A 1 89 ? 15.939 2.601 -38.458 1.00 76.88 89 ASN A CA 1
ATOM 728 C C . ASN A 1 89 ? 15.654 1.290 -39.210 1.00 76.88 89 ASN A C 1
ATOM 730 O O . ASN A 1 89 ? 16.543 0.631 -39.756 1.00 76.88 89 ASN A O 1
ATOM 734 N N . LYS A 1 90 ? 14.378 0.907 -39.250 1.00 73.75 90 LYS A N 1
ATOM 735 C CA . LYS A 1 90 ? 13.902 -0.281 -39.963 1.00 73.75 90 LYS A CA 1
ATOM 736 C C . LYS A 1 90 ? 14.241 -0.198 -41.451 1.00 73.75 90 LYS A C 1
ATOM 738 O O . LYS A 1 90 ? 14.677 -1.191 -42.032 1.00 73.75 90 LYS A O 1
ATOM 743 N N . ASP A 1 91 ? 14.083 0.983 -42.039 1.00 80.75 91 ASP A N 1
ATOM 744 C CA . ASP A 1 91 ? 14.264 1.194 -43.476 1.00 80.75 91 ASP A CA 1
ATOM 745 C C . ASP A 1 91 ? 15.731 1.045 -43.892 1.00 80.75 91 ASP A C 1
ATOM 747 O O . ASP A 1 91 ? 16.027 0.442 -44.927 1.00 80.75 91 ASP A O 1
ATOM 751 N N . PHE A 1 92 ? 16.658 1.465 -43.024 1.00 83.50 92 PHE A N 1
ATOM 752 C CA . PHE A 1 92 ? 18.087 1.227 -43.209 1.00 83.50 92 PHE A CA 1
ATOM 753 C C . PHE A 1 92 ? 18.366 -0.270 -43.347 1.00 83.50 92 PHE A C 1
ATOM 755 O O . PHE A 1 92 ? 18.943 -0.694 -44.344 1.00 83.50 92 PHE A O 1
ATOM 762 N N . TRP A 1 93 ? 17.897 -1.103 -42.415 1.00 81.56 93 TRP A N 1
ATOM 763 C CA . TRP A 1 93 ? 18.147 -2.544 -42.495 1.00 81.56 93 TRP A CA 1
ATOM 764 C C . TRP A 1 93 ? 17.454 -3.203 -43.681 1.00 81.56 93 TRP A C 1
ATOM 766 O O . TRP A 1 93 ? 18.027 -4.110 -44.277 1.00 81.56 93 TRP A O 1
ATOM 776 N N . LEU A 1 94 ? 16.257 -2.749 -44.059 1.00 82.62 94 LEU A N 1
ATOM 777 C CA . LEU A 1 94 ? 15.547 -3.284 -45.221 1.00 82.62 94 LEU A CA 1
ATOM 778 C C . LEU A 1 94 ? 16.266 -2.999 -46.544 1.00 82.62 94 LEU A C 1
ATOM 780 O O . LEU A 1 94 ? 16.213 -3.846 -47.435 1.00 82.62 94 LEU A O 1
ATOM 784 N N . SER A 1 95 ? 16.973 -1.869 -46.648 1.00 87.50 95 SER A N 1
ATOM 785 C CA . SER A 1 95 ? 17.797 -1.540 -47.820 1.00 87.50 95 SER A CA 1
ATOM 786 C C . SER A 1 95 ? 19.108 -2.336 -47.907 1.00 87.50 95 SER A C 1
ATOM 788 O O . SER A 1 95 ? 19.719 -2.395 -48.974 1.00 87.50 95 SER A O 1
ATOM 790 N N . ARG A 1 96 ? 19.547 -2.986 -46.818 1.00 86.69 96 ARG A N 1
ATOM 791 C CA . ARG A 1 96 ? 20.800 -3.756 -46.787 1.00 86.69 96 ARG A CA 1
ATOM 792 C C . ARG A 1 96 ? 20.654 -5.166 -47.381 1.00 86.69 96 ARG A C 1
ATOM 794 O O . ARG A 1 96 ? 19.580 -5.788 -47.297 1.00 86.69 96 ARG A O 1
ATOM 801 N N . PRO A 1 97 ? 21.751 -5.732 -47.925 1.00 92.94 97 PRO A N 1
ATOM 802 C CA . PRO A 1 97 ? 21.772 -7.104 -48.416 1.00 92.94 97 PRO A CA 1
ATOM 803 C C . PRO A 1 97 ? 21.302 -8.116 -47.353 1.00 92.94 97 PRO A C 1
ATOM 805 O O . PRO A 1 97 ? 21.564 -7.930 -46.160 1.00 92.94 97 PRO A O 1
ATOM 808 N N . PRO A 1 98 ? 20.635 -9.219 -47.750 1.00 90.62 98 PRO A N 1
ATOM 809 C CA . PRO A 1 98 ? 20.142 -10.226 -46.806 1.00 90.62 98 PRO A CA 1
ATOM 810 C C . PRO A 1 98 ? 21.216 -10.798 -45.866 1.00 90.62 98 PRO A C 1
ATOM 812 O O . PRO A 1 98 ? 20.914 -11.097 -44.713 1.00 90.62 98 PRO A O 1
ATOM 815 N N . ALA A 1 99 ? 22.464 -10.915 -46.333 1.00 89.69 99 ALA A N 1
ATOM 816 C CA . ALA A 1 99 ? 23.583 -11.424 -45.538 1.00 89.69 99 ALA A CA 1
ATOM 817 C C . ALA A 1 99 ? 23.912 -10.521 -44.334 1.00 89.69 99 ALA A C 1
ATOM 819 O O . ALA A 1 99 ? 24.034 -11.008 -43.211 1.00 89.69 99 ALA A O 1
ATOM 820 N N . GLU A 1 100 ? 23.980 -9.204 -44.545 1.00 86.69 100 GLU A N 1
ATOM 821 C CA . GLU A 1 100 ? 24.258 -8.229 -43.480 1.00 86.69 100 GLU A CA 1
ATOM 822 C C . GLU A 1 100 ? 23.107 -8.145 -42.473 1.00 86.69 100 GLU A C 1
ATOM 824 O O . GLU A 1 100 ? 23.333 -8.059 -41.265 1.00 86.69 100 GLU A O 1
ATOM 829 N N . ARG A 1 101 ? 21.860 -8.242 -42.955 1.00 85.94 101 ARG A N 1
ATOM 830 C CA . ARG A 1 101 ? 20.677 -8.329 -42.087 1.00 85.94 101 ARG A CA 1
ATOM 831 C C . ARG A 1 101 ? 20.715 -9.561 -41.189 1.00 85.94 101 ARG A C 1
ATOM 833 O O . ARG A 1 101 ? 20.413 -9.459 -40.001 1.00 85.94 101 ARG A O 1
ATOM 840 N N . LEU A 1 102 ? 21.068 -10.719 -41.746 1.00 85.88 102 LEU A N 1
ATOM 841 C CA . LEU A 1 102 ? 21.143 -11.970 -40.994 1.00 85.88 102 LEU A CA 1
ATOM 842 C C . LEU A 1 102 ? 22.211 -11.893 -39.895 1.00 85.88 102 LEU A C 1
ATOM 844 O O . LEU A 1 102 ? 21.951 -12.289 -38.759 1.00 85.88 102 LEU A O 1
ATOM 848 N N . ASP A 1 103 ? 23.383 -11.341 -40.210 1.00 84.81 103 ASP A N 1
ATOM 849 C CA . ASP A 1 103 ? 24.453 -11.142 -39.233 1.00 84.81 103 ASP A CA 1
ATOM 850 C C . ASP A 1 103 ? 24.036 -10.179 -38.108 1.00 84.81 103 ASP A C 1
ATOM 852 O O . ASP A 1 103 ? 24.223 -10.474 -36.925 1.00 84.81 103 ASP A O 1
ATOM 856 N N . ALA A 1 104 ? 23.365 -9.072 -38.442 1.00 83.62 104 ALA A N 1
ATOM 857 C CA . ALA A 1 104 ? 22.828 -8.142 -37.450 1.00 83.62 104 ALA A CA 1
ATOM 858 C C . ALA A 1 104 ? 21.818 -8.813 -36.499 1.00 83.62 104 ALA A C 1
ATOM 860 O O . ALA A 1 104 ? 21.899 -8.633 -35.281 1.00 83.62 104 ALA A O 1
ATOM 861 N N . VAL A 1 105 ? 20.909 -9.640 -37.028 1.00 84.12 105 VAL A N 1
ATOM 862 C CA . VAL A 1 105 ? 19.955 -10.420 -36.218 1.00 84.12 105 VAL A CA 1
ATOM 863 C C . VAL A 1 105 ? 20.685 -11.393 -35.292 1.00 84.12 105 VAL A C 1
ATOM 865 O O . VAL A 1 105 ? 20.335 -11.498 -34.115 1.00 84.12 105 VAL A O 1
ATOM 868 N N . ASN A 1 106 ? 21.728 -12.066 -35.781 1.00 84.12 106 ASN A N 1
ATOM 869 C CA . ASN A 1 106 ? 22.535 -12.974 -34.967 1.00 84.12 106 ASN A CA 1
ATOM 870 C C . ASN A 1 106 ? 23.243 -12.238 -33.819 1.00 84.12 106 ASN A C 1
ATOM 872 O O . ASN A 1 106 ? 23.233 -12.724 -32.686 1.00 84.12 106 ASN A O 1
ATOM 876 N N . ARG A 1 107 ? 23.793 -11.043 -34.073 1.00 81.38 107 ARG A N 1
ATOM 877 C CA . ARG A 1 107 ? 24.416 -10.198 -33.038 1.00 81.38 107 ARG A CA 1
ATOM 878 C C . ARG A 1 107 ? 23.410 -9.729 -31.991 1.00 81.38 107 ARG A C 1
ATOM 880 O O . ARG A 1 107 ? 23.685 -9.837 -30.798 1.00 81.38 107 ARG A O 1
ATOM 887 N N . LEU A 1 108 ? 22.238 -9.252 -32.416 1.00 79.19 108 LEU A N 1
ATOM 888 C CA . LEU A 1 108 ? 21.166 -8.837 -31.502 1.00 79.19 108 LEU A CA 1
ATOM 889 C C . LEU A 1 108 ? 20.703 -10.002 -30.630 1.00 79.19 108 LEU A C 1
ATOM 891 O O . LEU A 1 108 ? 20.588 -9.865 -29.413 1.00 79.19 108 LEU A O 1
ATOM 895 N N . ARG A 1 109 ? 20.5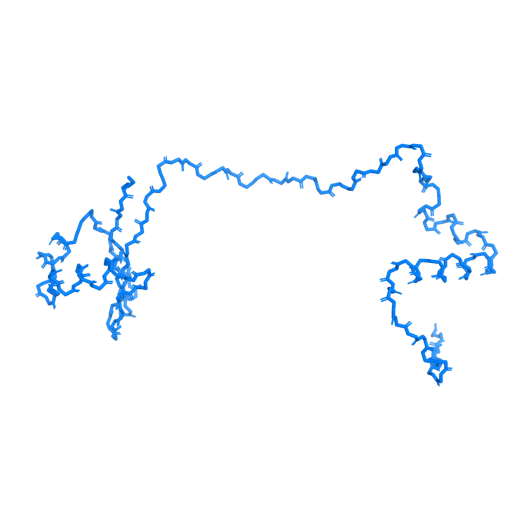07 -11.177 -31.235 1.00 74.62 109 ARG A N 1
ATOM 896 C CA . ARG A 1 109 ? 20.169 -12.392 -30.498 1.00 74.62 109 ARG A CA 1
ATOM 897 C C . ARG A 1 109 ? 21.235 -12.730 -29.458 1.00 74.62 109 ARG A C 1
ATOM 899 O O . ARG A 1 109 ? 20.870 -13.014 -28.326 1.00 74.62 109 ARG A O 1
ATOM 906 N N . ALA A 1 110 ? 22.519 -12.664 -29.806 1.00 76.56 110 ALA A N 1
ATOM 907 C CA . ALA A 1 110 ? 23.612 -12.948 -28.874 1.00 76.56 110 ALA A CA 1
ATOM 908 C C . ALA A 1 110 ? 23.670 -11.967 -27.685 1.00 76.56 110 ALA A C 1
ATOM 910 O O . ALA A 1 110 ? 24.080 -12.348 -26.591 1.00 76.56 110 ALA A O 1
ATOM 911 N N . GLN A 1 111 ? 23.244 -10.713 -27.870 1.00 71.94 111 GLN A N 1
ATOM 912 C CA . GLN A 1 111 ? 23.165 -9.728 -26.784 1.00 71.94 111 GLN A CA 1
ATOM 913 C C . GLN A 1 111 ? 21.973 -9.966 -25.848 1.00 71.94 111 GLN A C 1
ATOM 915 O O . GLN A 1 111 ? 22.101 -9.772 -24.639 1.00 71.94 111 GLN A O 1
ATOM 920 N N . VAL A 1 112 ? 20.822 -10.359 -26.403 1.00 73.12 112 VAL A N 1
ATOM 921 C CA . VAL A 1 112 ? 19.569 -10.559 -25.654 1.00 73.12 112 VAL A CA 1
ATOM 922 C C . VAL A 1 112 ? 19.543 -11.921 -24.961 1.00 73.12 112 VAL A C 1
ATOM 924 O O . VAL A 1 112 ? 19.130 -12.028 -23.810 1.00 73.12 112 VAL A O 1
ATOM 927 N N . VAL A 1 113 ? 20.007 -12.958 -25.652 1.00 67.00 113 VAL A N 1
ATOM 928 C CA . VAL A 1 113 ? 19.976 -14.346 -25.197 1.00 67.00 113 VAL A CA 1
ATOM 929 C C . VAL A 1 113 ? 21.358 -14.717 -24.672 1.00 67.00 113 VAL A C 1
ATOM 931 O O . VAL A 1 113 ? 22.175 -15.326 -25.363 1.00 67.00 113 VAL A O 1
ATOM 934 N N . LYS A 1 114 ? 21.649 -14.326 -23.430 1.00 58.28 114 LYS A N 1
ATOM 935 C CA . LYS A 1 114 ? 22.830 -14.831 -22.725 1.00 58.28 114 LYS A CA 1
ATOM 936 C C . LYS A 1 114 ? 22.536 -16.260 -22.247 1.00 58.28 114 LYS A C 1
ATOM 938 O O . LYS A 1 114 ? 21.681 -16.443 -21.391 1.00 58.28 114 LYS A O 1
ATOM 943 N N . ASN A 1 115 ? 23.281 -17.236 -22.775 1.00 60.06 115 ASN A N 1
ATOM 944 C CA . ASN A 1 115 ? 23.365 -18.644 -22.337 1.00 60.06 115 ASN A CA 1
ATOM 945 C C . ASN A 1 115 ? 22.315 -19.668 -22.826 1.00 60.06 115 ASN A C 1
ATOM 947 O O . ASN A 1 115 ? 22.320 -20.786 -22.318 1.00 60.06 115 ASN A O 1
ATOM 951 N N . GLU A 1 116 ? 21.497 -19.398 -23.850 1.00 62.31 116 GLU A N 1
ATOM 952 C CA . GLU A 1 116 ? 20.698 -20.471 -24.482 1.00 62.31 116 GLU A CA 1
ATOM 953 C C . GLU A 1 116 ? 21.374 -21.002 -25.757 1.00 62.31 116 GLU A C 1
ATOM 955 O O . GLU A 1 116 ? 21.615 -20.268 -26.721 1.00 62.31 116 GLU A O 1
ATOM 960 N N . ARG A 1 117 ? 21.678 -22.306 -25.783 1.00 56.72 117 ARG A N 1
ATOM 961 C CA . ARG A 1 117 ? 22.197 -22.996 -26.971 1.00 56.72 117 ARG A CA 1
ATOM 962 C C . ARG A 1 117 ? 21.050 -23.178 -27.967 1.00 56.72 117 ARG A C 1
ATOM 964 O O . ARG A 1 117 ? 20.030 -23.768 -27.636 1.00 56.72 117 ARG A O 1
ATOM 971 N N . MET A 1 118 ? 21.215 -22.670 -29.189 1.00 56.59 118 MET A N 1
ATOM 972 C CA . MET A 1 118 ? 20.230 -22.847 -30.259 1.00 56.59 118 MET A CA 1
ATOM 973 C C . MET A 1 118 ? 20.062 -24.337 -30.575 1.00 56.59 118 MET A C 1
ATOM 975 O O . MET A 1 118 ? 21.020 -24.972 -31.022 1.00 56.59 118 MET A O 1
ATOM 979 N N . ASP A 1 119 ? 18.857 -24.873 -30.386 1.00 57.38 119 ASP A N 1
ATOM 980 C CA . ASP A 1 119 ? 18.525 -26.208 -30.870 1.00 57.38 119 ASP A CA 1
ATOM 981 C C . ASP A 1 119 ? 18.350 -26.158 -32.395 1.00 57.38 119 ASP A C 1
ATOM 983 O O . ASP A 1 119 ? 17.393 -25.585 -32.920 1.00 57.38 119 ASP A O 1
ATOM 987 N N . LYS A 1 120 ? 19.336 -26.697 -33.120 1.00 63.56 120 LYS A N 1
ATOM 988 C CA . LYS A 1 120 ? 19.368 -26.697 -34.590 1.00 63.56 120 LYS A CA 1
ATOM 989 C C . LYS A 1 120 ? 18.389 -27.705 -35.203 1.00 63.56 120 LYS A C 1
ATOM 991 O O . LYS A 1 120 ? 18.256 -27.727 -36.423 1.00 63.56 120 LYS A O 1
ATOM 996 N N . ASN A 1 121 ? 17.703 -28.508 -34.387 1.00 56.84 121 ASN A N 1
ATOM 997 C CA . ASN A 1 121 ? 16.788 -29.541 -34.869 1.00 56.84 121 ASN A CA 1
ATOM 998 C C . ASN A 1 121 ? 15.381 -29.016 -35.191 1.00 56.84 121 ASN A C 1
ATOM 1000 O O . ASN A 1 121 ? 14.630 -29.691 -35.893 1.00 56.84 121 ASN A O 1
ATOM 1004 N N . PHE A 1 122 ? 15.018 -27.807 -34.748 1.00 50.94 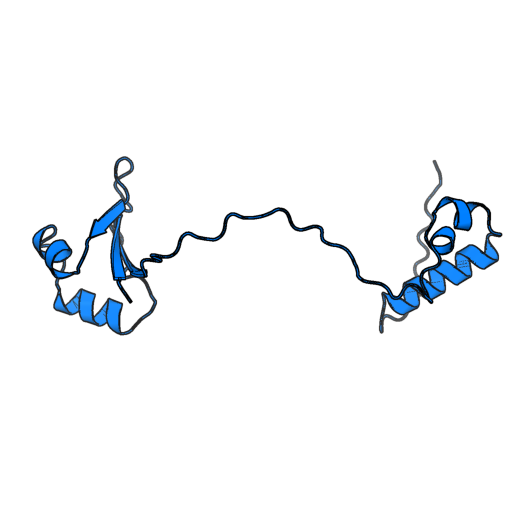122 PHE A N 1
ATOM 1005 C CA . PHE A 1 122 ? 13.677 -27.254 -34.962 1.00 50.94 122 PHE A CA 1
ATOM 1006 C C . PHE A 1 122 ? 13.681 -26.094 -35.962 1.00 50.94 122 PHE A C 1
ATOM 1008 O O . PHE A 1 122 ? 13.799 -24.922 -35.611 1.00 50.94 122 PHE A O 1
ATOM 1015 N N . GLY A 1 123 ? 13.502 -26.429 -37.242 1.00 48.72 123 GLY A N 1
ATOM 1016 C CA . GLY A 1 123 ? 13.185 -25.469 -38.298 1.00 48.72 123 GLY A CA 1
ATOM 1017 C C . GLY A 1 123 ? 11.675 -25.362 -38.511 1.00 48.72 123 GLY A C 1
ATOM 1018 O O . GLY A 1 123 ? 11.089 -26.172 -39.225 1.00 48.72 123 GLY A O 1
ATOM 1019 N N . LEU A 1 124 ? 11.023 -24.350 -37.933 1.00 54.91 124 LEU A N 1
ATOM 1020 C CA . LEU A 1 124 ? 9.620 -24.048 -38.242 1.00 54.91 124 LEU A CA 1
ATOM 1021 C C . LEU A 1 124 ? 9.520 -23.404 -39.636 1.00 54.91 124 LEU A C 1
ATOM 1023 O O . LEU A 1 124 ? 9.712 -22.198 -39.794 1.00 54.91 124 LEU A O 1
ATOM 1027 N N . LYS A 1 125 ? 9.187 -24.205 -40.658 1.00 48.34 125 LYS A N 1
ATOM 1028 C CA . LYS A 1 125 ? 8.781 -23.706 -41.984 1.00 48.34 125 LYS A CA 1
ATOM 1029 C C . LYS A 1 125 ? 7.457 -22.948 -41.848 1.00 48.34 125 LYS A C 1
ATOM 1031 O O . LYS A 1 125 ? 6.384 -23.548 -41.860 1.00 48.34 125 LYS A O 1
ATOM 1036 N N . ARG A 1 126 ? 7.508 -21.620 -41.750 1.00 52.66 126 ARG A N 1
ATOM 1037 C CA . ARG A 1 126 ? 6.313 -20.793 -41.959 1.00 52.66 126 ARG A CA 1
ATOM 1038 C C . ARG A 1 126 ? 6.049 -20.699 -43.459 1.00 52.66 126 ARG A C 1
ATOM 1040 O O . ARG A 1 126 ? 6.886 -20.192 -44.200 1.00 52.66 126 ARG A O 1
ATOM 1047 N N . ARG A 1 127 ? 4.897 -21.211 -43.906 1.00 43.19 127 ARG A N 1
ATOM 1048 C CA . ARG A 1 127 ? 4.385 -20.925 -45.252 1.00 43.19 127 ARG A CA 1
ATOM 1049 C C . ARG A 1 127 ? 4.039 -19.440 -45.311 1.00 43.19 127 ARG A C 1
ATOM 1051 O O . ARG A 1 127 ? 3.263 -18.966 -44.485 1.00 43.19 127 ARG A O 1
ATOM 1058 N N . LEU A 1 128 ? 4.637 -18.728 -46.259 1.00 48.50 128 LEU A N 1
ATOM 1059 C CA . LEU A 1 128 ? 4.184 -17.395 -46.639 1.00 48.50 128 LEU A CA 1
ATOM 1060 C C . LEU A 1 128 ? 2.820 -17.573 -47.325 1.00 48.50 128 LEU A C 1
ATOM 1062 O O . LEU A 1 128 ? 2.699 -18.413 -48.218 1.00 48.50 128 LEU A O 1
ATOM 1066 N N . ARG A 1 129 ? 1.800 -16.880 -46.813 1.00 42.22 129 ARG A N 1
ATOM 1067 C CA . ARG A 1 129 ? 0.506 -16.714 -47.482 1.00 42.22 129 ARG A CA 1
ATOM 1068 C C . ARG A 1 129 ? 0.605 -15.553 -48.454 1.00 42.22 129 ARG A C 1
ATOM 1070 O O . ARG A 1 129 ? 1.288 -14.574 -48.079 1.00 42.22 129 ARG A O 1
#

Foldseek 3Di:
DQKKKWKAFPPDPPDRIDIGRDLVVVCVVPVVDDSVVLCVVQVPDQAWDDDPTMTMHIGDDDPDPDPPDDDDDDDDDDDPVPDDPLVVDPVSLVPDDPVVNVVVVVVVCCVVDDDDDDDPPDDPDDDDD

Secondary structure (DSSP, 8-state):
--EEEEEEESS-SS--EEEESSHHHHHHH-TTS-HHHHHHHHHH-SSPEE-SSEEEEEEE---SPPPP-----------GGG--SGGG-HHHHHHS-HHHHHHHHHHHHHHH-SSPPP-TT----PPP-